Protein AF-A0A2T3Q8E9-F1 (afdb_monomer_lite)

Structure (mmCIF, N/CA/C/O backbone):
data_AF-A0A2T3Q8E9-F1
#
_entry.id   AF-A0A2T3Q8E9-F1
#
loop_
_atom_site.group_PDB
_atom_site.id
_atom_site.type_symbol
_atom_site.label_atom_id
_atom_site.label_alt_id
_atom_site.label_comp_id
_atom_site.label_asym_id
_atom_site.label_entity_id
_atom_site.label_seq_id
_atom_site.pdbx_PDB_ins_code
_atom_site.Cartn_x
_atom_site.Cartn_y
_atom_site.Cartn_z
_atom_site.occupancy
_atom_site.B_iso_or_equiv
_atom_site.auth_seq_id
_atom_site.auth_comp_id
_atom_site.auth_asym_id
_atom_site.auth_atom_id
_atom_site.pdbx_PDB_model_num
ATOM 1 N N . MET A 1 1 ? -13.862 -5.006 18.558 1.00 73.44 1 MET A N 1
ATOM 2 C CA . MET A 1 1 ? -12.587 -5.427 17.928 1.00 73.44 1 MET A CA 1
ATOM 3 C C . MET A 1 1 ? -12.811 -6.002 16.529 1.00 73.44 1 MET A C 1
ATOM 5 O O . MET A 1 1 ? -12.291 -5.426 15.584 1.00 73.44 1 MET A O 1
ATOM 9 N N . LEU A 1 2 ? -13.658 -7.029 16.368 1.00 86.25 2 LEU A N 1
ATOM 10 C CA . LEU A 1 2 ? -13.999 -7.629 15.063 1.00 86.25 2 LEU A CA 1
ATOM 11 C C . LEU A 1 2 ? -14.517 -6.613 14.019 1.00 86.25 2 LEU A C 1
ATOM 13 O O . LEU A 1 2 ? -14.117 -6.649 12.859 1.00 86.25 2 LEU A O 1
ATOM 17 N N . ARG A 1 3 ? -15.341 -5.645 14.450 1.00 89.25 3 ARG A N 1
ATOM 18 C CA . ARG A 1 3 ? -15.823 -4.537 13.603 1.00 89.25 3 ARG A CA 1
ATOM 19 C C . ARG A 1 3 ? -14.683 -3.710 12.995 1.00 89.25 3 ARG A C 1
ATOM 21 O O . ARG A 1 3 ? -14.696 -3.411 11.814 1.00 89.25 3 ARG A O 1
ATOM 28 N N . ASN A 1 4 ? -13.668 -3.362 13.783 1.00 88.12 4 ASN A N 1
ATOM 29 C CA . ASN A 1 4 ? -12.567 -2.530 13.285 1.00 88.12 4 ASN A CA 1
ATOM 30 C C . ASN A 1 4 ? -11.662 -3.318 12.330 1.00 88.12 4 ASN A C 1
ATOM 32 O O . ASN A 1 4 ? -11.168 -2.746 11.369 1.00 88.12 4 ASN A O 1
ATOM 36 N N . ILE A 1 5 ? -11.495 -4.623 12.566 1.00 91.56 5 ILE A N 1
ATOM 37 C CA . ILE A 1 5 ? -10.736 -5.527 11.689 1.00 91.56 5 ILE A CA 1
ATOM 38 C C . ILE A 1 5 ? -11.424 -5.657 10.326 1.00 91.56 5 ILE A C 1
ATOM 40 O O . ILE A 1 5 ? -10.778 -5.524 9.292 1.00 91.56 5 ILE A O 1
ATOM 44 N N . THR A 1 6 ? -12.740 -5.871 10.317 1.00 92.38 6 THR A N 1
ATOM 45 C CA . THR A 1 6 ? -13.525 -5.978 9.075 1.00 92.38 6 THR A CA 1
ATOM 46 C C . THR A 1 6 ? -13.543 -4.664 8.297 1.00 92.38 6 THR A C 1
ATOM 48 O O . THR A 1 6 ? -13.312 -4.677 7.089 1.00 92.38 6 THR A O 1
ATOM 51 N N . ILE A 1 7 ? -13.709 -3.526 8.982 1.00 93.62 7 ILE A N 1
ATOM 52 C CA . ILE A 1 7 ? -13.586 -2.196 8.364 1.00 93.62 7 ILE A CA 1
ATOM 53 C C . ILE A 1 7 ? -12.181 -2.000 7.785 1.00 93.62 7 ILE A C 1
ATOM 55 O O . ILE A 1 7 ? -12.062 -1.597 6.634 1.00 93.62 7 ILE A O 1
ATOM 59 N N . ALA A 1 8 ? -11.126 -2.311 8.546 1.00 93.00 8 ALA A N 1
ATOM 60 C CA . ALA A 1 8 ? -9.738 -2.186 8.100 1.00 93.00 8 ALA A CA 1
ATOM 61 C C . ALA A 1 8 ? -9.462 -2.996 6.826 1.00 93.00 8 ALA A C 1
ATOM 63 O O . ALA A 1 8 ? -8.909 -2.456 5.873 1.00 93.00 8 ALA A O 1
ATOM 64 N N . LEU A 1 9 ? -9.896 -4.256 6.773 1.00 94.06 9 LEU A N 1
ATOM 65 C CA . LEU A 1 9 ? -9.764 -5.078 5.568 1.00 94.06 9 LEU A CA 1
ATOM 66 C C . LEU A 1 9 ? -10.506 -4.453 4.383 1.00 94.06 9 LEU A C 1
ATOM 68 O O . LEU A 1 9 ? -9.920 -4.278 3.317 1.00 94.06 9 LEU A O 1
ATOM 72 N N . GLY A 1 10 ? -11.770 -4.063 4.580 1.00 93.69 10 GLY A N 1
ATOM 73 C CA . GLY A 1 10 ? -12.597 -3.473 3.527 1.00 93.69 10 GLY A CA 1
ATOM 74 C C . GLY A 1 10 ? -11.977 -2.210 2.927 1.00 93.69 10 GLY A C 1
ATOM 75 O O . GLY A 1 10 ? -11.820 -2.105 1.712 1.00 93.69 10 GLY A O 1
ATOM 76 N N . VAL A 1 11 ? -11.555 -1.268 3.771 1.00 94.12 11 VAL A N 1
ATOM 77 C CA . VAL A 1 11 ? -10.938 -0.014 3.308 1.00 94.12 11 VAL A CA 1
ATOM 78 C C . VAL A 1 11 ? -9.538 -0.227 2.733 1.00 94.12 11 VAL A C 1
ATOM 80 O O . VAL A 1 11 ? -9.143 0.506 1.828 1.00 94.12 11 VAL A O 1
ATOM 83 N N . GLY A 1 12 ? -8.811 -1.249 3.197 1.00 94.06 12 GLY A N 1
ATOM 84 C CA . GLY A 1 12 ? -7.558 -1.699 2.596 1.00 94.06 12 GLY A CA 1
ATOM 85 C C . GLY A 1 12 ? -7.747 -2.194 1.169 1.00 94.06 12 GLY A C 1
ATOM 86 O O . GLY A 1 12 ? -7.039 -1.735 0.276 1.00 94.06 12 GLY A O 1
ATOM 87 N N . PHE A 1 13 ? -8.750 -3.047 0.928 1.00 94.44 13 PHE A N 1
ATOM 88 C CA . PHE A 1 13 ? -9.093 -3.518 -0.418 1.00 94.44 13 PHE A CA 1
ATOM 89 C C . PHE A 1 13 ? -9.533 -2.375 -1.337 1.00 94.44 13 PHE A C 1
ATOM 91 O O . PHE A 1 13 ? -9.061 -2.295 -2.470 1.00 94.44 13 PHE A O 1
ATOM 98 N N . ILE A 1 14 ? -10.372 -1.455 -0.849 1.00 93.44 14 ILE A N 1
ATOM 99 C CA . ILE A 1 14 ? -10.788 -0.265 -1.611 1.00 93.44 14 ILE A CA 1
ATOM 100 C C . ILE A 1 14 ? -9.570 0.588 -1.984 1.00 93.44 14 ILE A C 1
ATOM 102 O O . ILE A 1 14 ? -9.409 0.969 -3.144 1.00 93.44 14 ILE A O 1
ATOM 106 N N . GLY A 1 15 ? -8.678 0.846 -1.022 1.00 91.62 15 GLY A N 1
ATOM 107 C CA . GLY A 1 15 ? -7.427 1.555 -1.275 1.00 91.62 15 GLY A CA 1
ATOM 108 C C . GLY A 1 15 ? -6.563 0.846 -2.318 1.00 91.62 15 GLY A C 1
ATOM 109 O O . GLY A 1 15 ? -5.946 1.504 -3.155 1.00 91.62 15 GLY A O 1
ATOM 110 N N . SER A 1 16 ? -6.525 -0.490 -2.311 1.00 92.06 16 SER A N 1
ATOM 111 C CA . SER A 1 16 ? -5.748 -1.268 -3.284 1.00 92.06 16 SER A CA 1
ATOM 112 C C . SER A 1 16 ? -6.327 -1.216 -4.682 1.00 92.06 16 SER A C 1
ATOM 114 O O . SER A 1 16 ? -5.569 -1.154 -5.642 1.00 92.06 16 SER A O 1
ATOM 116 N N . ILE A 1 17 ? -7.652 -1.207 -4.811 1.00 92.75 17 ILE A N 1
ATOM 117 C CA . ILE A 1 17 ? -8.312 -1.036 -6.106 1.00 92.75 17 ILE A CA 1
ATOM 118 C C . ILE A 1 17 ? -7.983 0.349 -6.675 1.00 92.75 17 ILE A C 1
ATOM 120 O O . ILE A 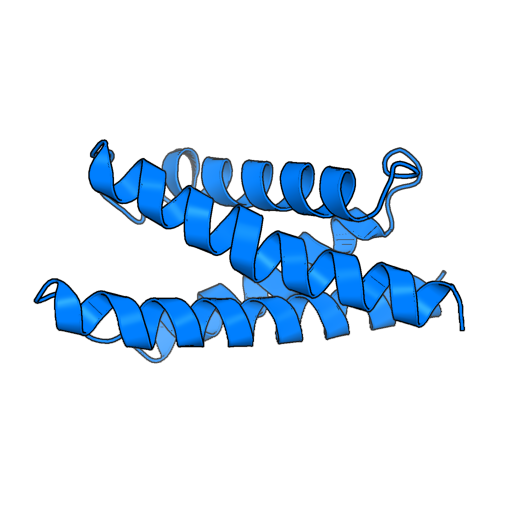1 17 ? -7.584 0.448 -7.834 1.00 92.75 17 ILE A O 1
ATOM 124 N N . ALA A 1 18 ? -8.057 1.404 -5.856 1.00 91.75 18 ALA A N 1
ATOM 125 C CA . ALA A 1 18 ? -7.664 2.754 -6.269 1.00 91.75 18 ALA A CA 1
ATOM 126 C C . ALA A 1 18 ? -6.187 2.820 -6.699 1.00 91.75 18 ALA A C 1
ATOM 128 O O . ALA A 1 18 ? -5.844 3.454 -7.695 1.00 91.75 18 ALA A O 1
ATOM 129 N N . ASN A 1 19 ? -5.318 2.116 -5.975 1.00 91.31 19 ASN A N 1
ATOM 130 C CA . ASN A 1 19 ? -3.900 1.983 -6.291 1.00 91.31 19 ASN A CA 1
ATOM 131 C C . ASN A 1 19 ? -3.675 1.269 -7.640 1.00 91.31 19 ASN A C 1
ATOM 133 O O . ASN A 1 19 ? -3.001 1.817 -8.510 1.00 91.31 19 ASN A O 1
ATOM 137 N N . VAL A 1 20 ? -4.303 0.111 -7.868 1.00 90.31 20 VAL A N 1
ATOM 138 C CA . VAL A 1 20 ? -4.239 -0.607 -9.154 1.00 90.31 20 VAL A CA 1
ATOM 139 C C . VAL A 1 20 ? -4.740 0.270 -10.298 1.00 90.31 20 VAL A C 1
ATOM 141 O O . VAL A 1 20 ? -4.107 0.314 -11.350 1.00 90.31 20 VAL A O 1
ATOM 144 N N . PHE A 1 21 ? -5.837 1.000 -10.091 1.00 90.38 21 PHE A N 1
ATOM 145 C CA . PHE A 1 21 ? -6.379 1.911 -11.096 1.00 90.38 21 PHE A CA 1
ATOM 146 C C . PHE A 1 21 ? -5.389 3.030 -11.442 1.00 90.38 21 PHE A C 1
ATOM 148 O O . PHE A 1 21 ? -5.179 3.337 -12.613 1.00 90.38 21 PHE A O 1
ATOM 155 N N . ALA A 1 22 ? -4.705 3.591 -10.445 1.00 88.88 22 ALA A N 1
ATOM 156 C CA . ALA A 1 22 ? -3.662 4.578 -10.687 1.00 88.88 22 ALA A CA 1
ATOM 157 C C . ALA A 1 22 ? -2.480 4.004 -11.480 1.00 88.88 22 ALA A C 1
ATOM 159 O O . ALA A 1 22 ? -2.010 4.642 -12.418 1.00 88.88 22 ALA A O 1
ATOM 160 N N . ILE A 1 23 ? -2.029 2.788 -11.159 1.00 87.25 23 ILE A N 1
ATOM 161 C CA . ILE A 1 23 ? -0.971 2.101 -11.919 1.00 87.25 23 ILE A CA 1
ATOM 162 C C . ILE A 1 23 ? -1.420 1.853 -13.361 1.00 87.25 23 ILE A C 1
ATOM 164 O O . ILE A 1 23 ? -0.660 2.103 -14.294 1.00 87.25 23 ILE A O 1
ATOM 168 N N . TYR A 1 24 ? -2.666 1.421 -13.554 1.00 87.94 24 TYR A N 1
ATOM 169 C CA . TYR A 1 24 ? -3.252 1.198 -14.872 1.00 87.94 24 TYR A CA 1
ATOM 170 C C . TYR A 1 24 ? -3.260 2.472 -15.731 1.00 87.94 24 TYR A C 1
ATOM 172 O O . TYR A 1 24 ? -3.015 2.396 -16.930 1.00 87.94 24 TYR A O 1
ATOM 180 N N . LEU A 1 25 ? -3.488 3.644 -15.129 1.00 87.31 25 LEU A N 1
ATOM 181 C CA . LEU A 1 25 ? -3.441 4.934 -15.828 1.00 87.31 25 LEU A CA 1
ATOM 182 C C . LEU A 1 25 ? -2.010 5.441 -16.074 1.00 87.31 25 LEU A C 1
ATOM 184 O O . LEU A 1 25 ? -1.755 6.094 -17.083 1.00 87.31 25 LEU A O 1
ATOM 188 N N . ILE A 1 26 ? -1.072 5.156 -15.166 1.00 84.50 26 ILE A N 1
ATOM 189 C CA . ILE A 1 26 ? 0.309 5.661 -15.231 1.00 84.50 26 ILE A CA 1
ATOM 190 C C . ILE A 1 26 ? 1.194 4.812 -16.158 1.00 84.50 26 ILE A C 1
ATOM 192 O O . ILE A 1 26 ? 2.040 5.369 -16.858 1.00 84.50 26 ILE A O 1
ATOM 196 N N . ASN A 1 27 ? 1.019 3.486 -16.185 1.00 84.12 27 ASN A N 1
ATOM 197 C CA . ASN A 1 27 ? 1.875 2.576 -16.956 1.00 84.12 27 ASN A CA 1
ATOM 198 C C . ASN A 1 27 ? 1.880 2.866 -18.474 1.00 84.12 27 ASN A C 1
ATOM 200 O O . ASN A 1 27 ? 2.974 2.963 -19.039 1.00 84.12 27 ASN A O 1
ATOM 204 N N . PRO A 1 28 ? 0.725 3.082 -19.142 1.00 82.56 28 PRO A N 1
ATOM 205 C CA . PRO A 1 28 ? 0.686 3.385 -20.574 1.00 82.56 28 PRO A CA 1
ATOM 206 C C . PRO A 1 28 ? 1.410 4.682 -20.936 1.00 82.56 28 PRO A C 1
ATOM 208 O O . PRO A 1 28 ? 2.100 4.736 -21.950 1.00 82.56 28 PRO A O 1
ATOM 211 N N . LEU A 1 29 ? 1.330 5.704 -20.074 1.00 81.25 29 LEU A N 1
ATOM 212 C CA . LEU A 1 29 ? 2.021 6.989 -20.260 1.00 81.25 29 LEU A CA 1
ATOM 213 C C . LEU A 1 29 ? 3.553 6.854 -20.237 1.00 81.25 29 LEU A C 1
ATOM 215 O O . LEU A 1 29 ? 4.266 7.805 -20.543 1.00 81.25 29 LEU A O 1
ATOM 219 N N . GLN A 1 30 ? 4.065 5.687 -19.845 1.00 72.12 30 GLN A N 1
ATOM 220 C CA . GLN A 1 30 ? 5.485 5.406 -19.653 1.00 72.12 30 GLN A CA 1
ATOM 221 C C . GLN A 1 30 ? 5.986 4.263 -20.543 1.00 72.12 30 GLN A C 1
ATOM 223 O O . GLN A 1 30 ? 7.137 3.855 -20.403 1.00 72.12 30 GLN A O 1
ATOM 228 N N . GLY A 1 31 ? 5.134 3.720 -21.421 1.00 76.88 31 GLY A N 1
ATOM 229 C CA . GLY A 1 31 ? 5.463 2.547 -22.234 1.00 76.88 31 GLY A CA 1
ATOM 230 C C . GLY A 1 31 ? 5.648 1.260 -21.419 1.00 76.88 31 GLY A C 1
ATOM 231 O O . GLY A 1 31 ? 6.278 0.322 -21.901 1.00 76.88 31 GLY A O 1
ATOM 232 N N . LEU A 1 32 ? 5.138 1.211 -20.182 1.00 79.19 32 LEU A N 1
ATOM 233 C CA . LEU A 1 32 ? 5.175 0.017 -19.339 1.00 79.19 32 LEU A CA 1
ATOM 234 C C . LEU A 1 32 ? 3.982 -0.899 -19.643 1.00 79.19 32 LEU A C 1
ATOM 236 O O . LEU A 1 32 ? 2.902 -0.406 -19.984 1.00 79.19 32 LEU A O 1
ATOM 240 N N . PRO A 1 33 ? 4.138 -2.226 -19.475 1.00 81.81 33 PRO A N 1
ATOM 241 C CA . PRO A 1 33 ? 3.032 -3.153 -19.648 1.00 81.81 33 PRO A CA 1
ATOM 242 C C . PRO A 1 33 ? 1.919 -2.871 -18.637 1.00 81.81 33 PRO A C 1
ATOM 244 O O . PRO A 1 33 ? 2.148 -2.421 -17.507 1.00 81.81 33 PRO A O 1
ATOM 247 N N . LEU A 1 34 ? 0.691 -3.159 -19.056 1.00 85.81 34 LEU A N 1
ATOM 248 C CA . LEU A 1 34 ? -0.469 -3.103 -18.180 1.00 85.81 34 LEU A CA 1
ATOM 249 C C . LEU A 1 34 ? -0.309 -4.114 -17.029 1.00 85.81 34 LEU A C 1
ATOM 251 O O . LEU A 1 34 ? 0.300 -5.170 -17.220 1.00 85.81 34 LEU A O 1
ATOM 255 N N . PRO A 1 35 ? -0.831 -3.801 -15.831 1.00 84.69 35 PRO A N 1
ATOM 256 C CA . PRO A 1 35 ? -0.774 -4.719 -14.703 1.00 84.69 35 PRO A CA 1
ATOM 257 C C . PRO A 1 35 ? -1.529 -6.015 -15.020 1.00 84.69 35 PRO A C 1
ATOM 259 O O . PRO A 1 35 ? -2.719 -5.991 -15.328 1.00 84.69 35 PRO A O 1
ATOM 262 N N . ASP A 1 36 ? -0.833 -7.146 -14.920 1.00 87.62 36 ASP A N 1
ATOM 263 C CA . ASP A 1 36 ? -1.412 -8.470 -15.149 1.00 87.62 36 ASP A CA 1
ATOM 264 C C . ASP A 1 36 ? -2.314 -8.921 -13.980 1.00 87.62 36 ASP A C 1
ATOM 266 O O . ASP A 1 36 ? -2.180 -8.447 -12.849 1.00 87.62 36 ASP A O 1
ATOM 270 N N . HIS A 1 37 ? -3.202 -9.888 -14.217 1.00 88.69 37 HIS A N 1
ATOM 271 C CA . HIS A 1 37 ? -4.128 -10.440 -13.220 1.00 88.69 37 HIS A CA 1
ATOM 272 C C . HIS A 1 37 ? -3.417 -10.903 -11.937 1.00 88.69 37 HIS A C 1
ATOM 274 O O . HIS A 1 37 ? -3.898 -10.651 -10.829 1.00 88.69 37 HIS A O 1
ATOM 280 N N . THR A 1 38 ? -2.230 -11.504 -12.065 1.00 88.12 38 THR A N 1
ATOM 281 C CA . THR A 1 38 ? -1.421 -11.928 -10.914 1.00 88.12 38 THR A CA 1
ATOM 282 C C . THR A 1 38 ? -0.922 -10.735 -10.094 1.00 88.12 38 THR A C 1
ATOM 284 O O . THR A 1 38 ? -0.901 -10.788 -8.861 1.00 88.12 38 THR A O 1
ATOM 287 N N . PHE A 1 39 ? -0.536 -9.641 -10.757 1.00 86.69 39 PHE A N 1
ATOM 288 C CA . PHE A 1 39 ? -0.125 -8.408 -10.086 1.00 86.69 39 PHE A CA 1
ATOM 289 C C . PHE A 1 39 ? -1.307 -7.769 -9.355 1.00 86.69 39 PHE A C 1
ATOM 291 O O . PHE A 1 39 ? -1.188 -7.436 -8.177 1.00 86.69 39 PHE A O 1
ATOM 298 N N . ILE A 1 40 ? -2.461 -7.670 -10.021 1.00 88.69 40 ILE A N 1
ATOM 299 C CA . ILE A 1 40 ? -3.691 -7.112 -9.447 1.00 88.69 40 ILE A CA 1
ATOM 300 C C . ILE A 1 40 ? -4.092 -7.891 -8.192 1.00 88.69 40 ILE A C 1
ATOM 302 O O . ILE A 1 40 ? -4.323 -7.286 -7.146 1.00 88.69 40 ILE A O 1
ATOM 306 N N . TYR A 1 41 ? -4.112 -9.226 -8.261 1.00 89.44 41 TYR A N 1
ATOM 307 C CA . TYR A 1 41 ? -4.438 -10.072 -7.114 1.00 89.44 41 TYR A CA 1
ATOM 308 C C . TYR A 1 41 ? -3.501 -9.814 -5.931 1.00 89.44 41 TYR A C 1
ATOM 310 O O . TYR A 1 41 ? -3.968 -9.562 -4.819 1.00 89.44 41 TYR A O 1
ATOM 318 N N . LYS A 1 42 ? -2.181 -9.821 -6.166 1.00 87.56 42 LYS A N 1
ATOM 319 C CA . LYS A 1 42 ? -1.189 -9.566 -5.113 1.00 87.56 42 LYS A CA 1
ATOM 320 C C . LYS A 1 42 ? -1.378 -8.178 -4.505 1.00 87.56 42 LYS A C 1
ATOM 322 O O . LYS A 1 42 ? -1.402 -8.063 -3.284 1.00 87.56 42 LYS A O 1
ATOM 327 N N . GLN A 1 43 ? -1.562 -7.152 -5.331 1.00 87.50 43 GLN A N 1
ATOM 328 C CA . GLN A 1 43 ? -1.734 -5.776 -4.872 1.00 87.50 43 GLN A CA 1
ATOM 329 C C . GLN A 1 43 ? -2.99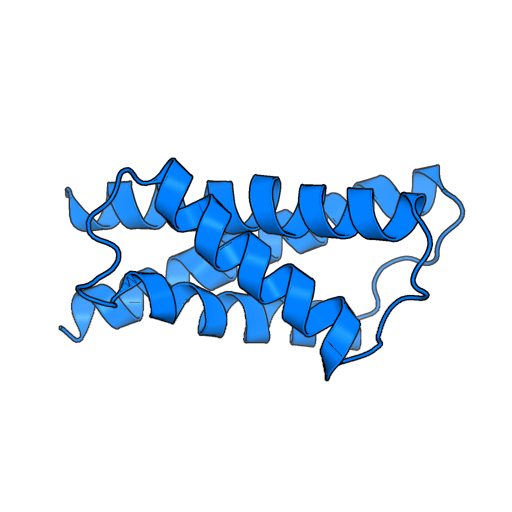4 -5.619 -4.011 1.00 87.50 43 GLN A C 1
ATOM 331 O O . GLN A 1 43 ? -2.951 -5.019 -2.935 1.00 87.50 43 GLN A O 1
ATOM 336 N N . VAL A 1 44 ? -4.115 -6.202 -4.446 1.00 90.69 44 VAL A N 1
ATOM 337 C CA . VAL A 1 44 ? -5.383 -6.155 -3.709 1.00 90.69 44 VAL A CA 1
ATOM 338 C C . VAL A 1 44 ? -5.287 -6.924 -2.400 1.00 90.69 44 VAL A C 1
ATOM 340 O O . VAL A 1 44 ? -5.562 -6.350 -1.345 1.00 90.69 44 VAL A O 1
ATOM 343 N N . PHE A 1 45 ? -4.835 -8.176 -2.447 1.00 91.50 45 PHE A N 1
ATOM 344 C CA . PHE A 1 45 ? -4.720 -9.033 -1.271 1.00 91.50 45 PHE A CA 1
ATOM 345 C C . PHE A 1 45 ? -3.801 -8.425 -0.205 1.00 91.50 45 PHE A C 1
ATOM 347 O O . PHE A 1 45 ? -4.205 -8.259 0.949 1.00 91.50 45 PHE A O 1
ATOM 354 N N . TRP A 1 46 ? -2.588 -8.022 -0.599 1.00 88.88 46 TRP A N 1
ATOM 355 C CA . TRP A 1 46 ? -1.626 -7.447 0.335 1.00 88.88 46 TRP A CA 1
ATOM 356 C C . TRP A 1 46 ? -2.073 -6.097 0.870 1.00 88.88 46 TRP A C 1
ATOM 358 O O . TRP A 1 46 ? -1.922 -5.857 2.063 1.00 88.88 46 TRP A O 1
ATOM 368 N N . GLY A 1 47 ? -2.661 -5.224 0.052 1.00 89.12 47 GLY A N 1
ATOM 369 C CA . GLY A 1 47 ? -3.150 -3.954 0.582 1.00 89.12 47 GLY A CA 1
ATOM 370 C C . GLY A 1 47 ? -4.367 -4.111 1.509 1.00 89.12 47 GLY A C 1
ATOM 371 O O . GLY A 1 47 ? -4.517 -3.328 2.438 1.00 89.12 47 GLY A O 1
ATOM 372 N N . GLY A 1 48 ? -5.176 -5.168 1.388 1.00 90.88 48 GLY A N 1
ATOM 373 C CA . GLY A 1 48 ? -6.139 -5.521 2.440 1.00 90.88 48 GLY A CA 1
ATOM 374 C C . GLY A 1 48 ? -5.452 -5.856 3.767 1.00 90.88 48 GLY A C 1
ATOM 375 O O . GLY A 1 48 ? -5.783 -5.292 4.810 1.00 90.88 48 GLY A O 1
ATOM 376 N N . LEU A 1 49 ? -4.441 -6.729 3.721 1.00 92.62 49 LEU A N 1
ATOM 377 C CA . LEU A 1 49 ? -3.672 -7.139 4.900 1.00 92.62 49 LEU A CA 1
ATOM 378 C C . LEU A 1 49 ? -2.921 -5.975 5.559 1.00 92.62 49 LEU A C 1
ATOM 380 O O . LEU A 1 49 ? -2.941 -5.855 6.782 1.00 92.62 49 LEU A O 1
ATOM 384 N N . TRP A 1 50 ? -2.304 -5.084 4.778 1.00 91.50 50 TRP A N 1
ATOM 385 C CA . TRP A 1 50 ? -1.583 -3.921 5.306 1.00 91.50 50 TRP A CA 1
ATOM 386 C C . TRP A 1 50 ? -2.491 -2.973 6.090 1.00 91.50 50 TRP A C 1
ATOM 388 O O . TRP A 1 50 ? -2.068 -2.403 7.099 1.00 91.50 50 TRP A O 1
ATOM 398 N N . ALA A 1 51 ? -3.755 -2.840 5.692 1.00 91.81 51 ALA A N 1
ATOM 399 C CA . ALA A 1 51 ? -4.706 -1.995 6.401 1.00 91.81 51 ALA A CA 1
ATOM 400 C C . ALA A 1 51 ? -5.061 -2.524 7.801 1.00 91.81 51 ALA A C 1
ATOM 402 O O . ALA A 1 51 ? -5.500 -1.742 8.644 1.00 91.81 51 ALA A O 1
ATOM 403 N N . LEU A 1 52 ? -4.797 -3.800 8.123 1.00 91.88 52 LEU A N 1
ATOM 404 C CA . LEU A 1 52 ? -4.947 -4.317 9.491 1.00 91.88 52 LEU A CA 1
ATOM 405 C C . LEU A 1 52 ? -4.067 -3.575 10.498 1.00 91.88 52 LEU A C 1
ATOM 407 O O . LEU A 1 52 ? -4.454 -3.445 11.662 1.00 91.88 52 LEU A O 1
ATOM 411 N N . LEU A 1 53 ? -2.932 -3.016 10.060 1.00 90.69 53 LEU A N 1
ATOM 412 C CA . LEU A 1 53 ? -2.091 -2.180 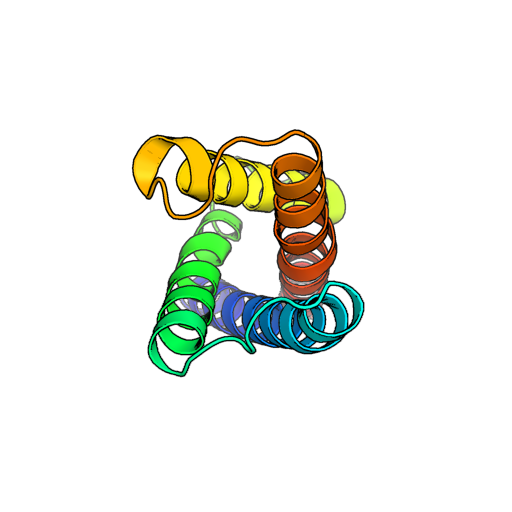10.917 1.00 90.69 53 LEU A CA 1
ATOM 413 C C . LEU A 1 53 ? -2.852 -0.955 11.432 1.00 90.69 53 LEU A C 1
ATOM 415 O O . LEU A 1 53 ? -2.545 -0.455 12.511 1.00 90.69 53 LEU A O 1
ATOM 419 N N . TYR A 1 54 ? -3.923 -0.523 10.761 1.00 88.62 54 TYR A N 1
ATOM 420 C CA . TYR A 1 54 ? -4.786 0.531 11.281 1.00 88.62 54 TYR A CA 1
ATOM 421 C C . TYR A 1 54 ? -5.499 0.166 12.585 1.00 88.62 54 TYR A C 1
ATOM 423 O O . TYR A 1 54 ? -5.904 1.064 13.325 1.00 88.62 54 TYR A O 1
ATOM 431 N N . CYS A 1 55 ? -5.617 -1.114 12.923 1.00 87.56 55 CYS A N 1
ATOM 432 C CA . CYS A 1 55 ? -6.184 -1.538 14.198 1.00 87.56 55 CYS A CA 1
ATOM 433 C C . CYS A 1 55 ? -5.194 -1.432 15.370 1.00 87.56 55 CYS A C 1
ATOM 435 O O . CYS A 1 55 ? -5.619 -1.562 16.518 1.00 87.56 55 CYS A O 1
ATOM 437 N N . LEU A 1 56 ? -3.899 -1.196 15.118 1.00 86.31 56 LEU A N 1
ATOM 438 C CA . LEU A 1 56 ? -2.899 -1.146 16.182 1.00 86.31 56 LEU A CA 1
ATOM 439 C C . LEU A 1 56 ? -3.097 0.077 17.097 1.00 86.31 56 LEU A C 1
ATOM 441 O O . LEU A 1 56 ? -3.248 1.203 16.609 1.00 86.31 56 LEU A O 1
ATOM 445 N N . PRO A 1 57 ? -3.024 -0.109 18.430 1.00 75.81 57 PRO A N 1
ATOM 446 C CA . PRO A 1 57 ? -3.283 0.951 19.407 1.00 75.81 57 PRO A CA 1
ATOM 447 C C . PRO A 1 57 ? -2.221 2.060 19.399 1.00 75.81 57 PRO A C 1
ATOM 449 O O . PRO A 1 57 ? -2.488 3.158 19.883 1.00 75.81 57 PRO A O 1
ATOM 452 N N . PHE A 1 58 ? -1.043 1.798 18.828 1.00 74.69 58 PHE A N 1
ATOM 453 C CA . PHE A 1 58 ? 0.050 2.766 18.693 1.00 74.69 58 PHE A CA 1
ATOM 454 C C . PHE A 1 58 ? -0.207 3.800 17.582 1.00 74.69 58 PHE A C 1
ATOM 456 O O . PHE A 1 58 ? 0.365 4.886 17.593 1.00 74.69 58 PHE A O 1
ATOM 463 N N . LEU A 1 59 ? -1.128 3.511 16.655 1.00 69.75 59 LEU A N 1
ATOM 464 C CA . LEU A 1 59 ? -1.490 4.379 15.531 1.00 69.75 59 LEU A CA 1
ATOM 465 C C . LEU A 1 59 ? -2.780 5.169 15.822 1.00 69.75 59 LEU A C 1
ATOM 467 O O . LEU A 1 59 ? -3.728 5.163 15.030 1.00 69.75 59 LEU A O 1
ATOM 471 N N . LYS A 1 60 ? -2.820 5.857 16.974 1.00 63.41 60 LYS A N 1
ATOM 472 C CA . LYS A 1 60 ? -3.890 6.809 17.361 1.00 63.41 60 LYS A CA 1
ATOM 473 C C . LYS A 1 60 ? -3.743 8.201 16.724 1.00 63.41 60 LYS A C 1
ATOM 475 O O . LYS A 1 60 ? -4.508 9.109 17.032 1.00 63.41 60 LYS A O 1
ATOM 480 N N . GLN A 1 61 ? -2.746 8.387 15.865 1.00 71.69 61 GLN A N 1
ATOM 481 C CA . GLN A 1 61 ? -2.457 9.662 15.211 1.00 71.69 61 GLN A CA 1
ATOM 482 C C . GLN A 1 61 ? -3.508 10.026 14.148 1.00 71.69 61 GLN A C 1
ATOM 484 O O . GLN A 1 61 ? -4.361 9.215 13.780 1.00 71.69 61 GLN A O 1
ATOM 489 N N . ARG A 1 62 ? -3.435 11.267 13.644 1.00 83.44 62 ARG A N 1
ATOM 490 C CA . ARG A 1 62 ? -4.306 11.770 12.570 1.00 83.44 62 ARG A CA 1
ATOM 491 C C . ARG A 1 62 ? -4.292 10.812 11.370 1.00 83.44 62 ARG A C 1
ATOM 493 O O . ARG A 1 62 ? -3.252 10.240 11.044 1.00 83.44 62 ARG A O 1
ATOM 500 N N . TRP A 1 63 ? -5.439 10.677 10.703 1.00 83.50 63 TRP A N 1
ATOM 501 C CA . TRP A 1 63 ? -5.659 9.707 9.621 1.00 83.50 63 TRP A CA 1
ATOM 502 C C . TRP A 1 63 ? -4.575 9.760 8.531 1.00 83.50 63 TRP A C 1
ATOM 504 O O . TRP A 1 63 ? -4.068 8.718 8.133 1.00 83.50 63 TRP A O 1
ATOM 514 N N . PHE A 1 64 ? -4.130 10.959 8.139 1.00 83.00 64 PHE A N 1
ATOM 515 C CA . PHE A 1 64 ? -3.097 11.130 7.113 1.00 83.00 64 PHE A CA 1
ATOM 516 C C . PHE A 1 64 ? -1.719 10.617 7.550 1.00 83.00 64 PHE A C 1
ATOM 518 O O . PHE A 1 64 ? -1.008 10.021 6.748 1.00 83.00 64 PHE A O 1
ATOM 525 N N . ILE A 1 65 ? -1.346 10.788 8.825 1.00 85.12 65 ILE A 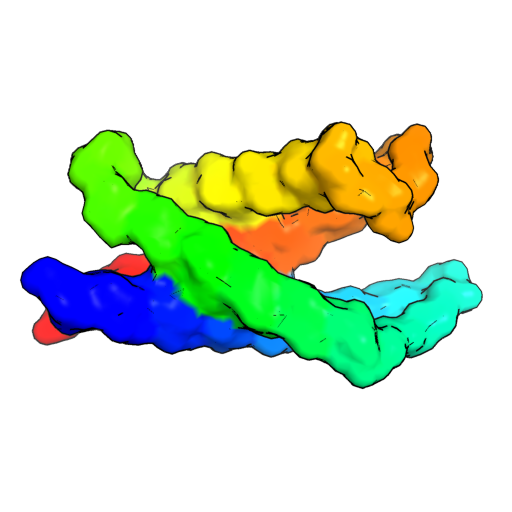N 1
ATOM 526 C CA . ILE A 1 65 ? -0.068 10.283 9.356 1.00 85.12 65 ILE A CA 1
ATOM 527 C C . ILE A 1 65 ? -0.100 8.757 9.365 1.00 85.12 65 ILE A C 1
ATOM 529 O O . ILE A 1 65 ? 0.846 8.092 8.958 1.00 85.12 65 ILE A O 1
ATOM 533 N N . LYS A 1 66 ? -1.238 8.201 9.775 1.00 86.94 66 LYS A N 1
ATOM 534 C CA . LYS A 1 66 ? -1.473 6.764 9.820 1.00 86.94 66 LYS A CA 1
ATOM 535 C C . LYS A 1 66 ? -1.411 6.124 8.432 1.00 86.94 66 LYS A C 1
ATOM 537 O O . LYS A 1 66 ? -0.739 5.109 8.264 1.00 86.94 66 LYS A O 1
ATOM 542 N N . GLY A 1 67 ? -2.062 6.736 7.444 1.00 87.19 67 GLY A N 1
ATOM 543 C CA . GLY A 1 67 ? -1.964 6.332 6.043 1.00 87.19 67 GLY A CA 1
ATOM 544 C C . GLY A 1 67 ? -0.533 6.394 5.524 1.00 87.19 67 GLY A C 1
ATOM 545 O O . GLY A 1 67 ? -0.062 5.433 4.919 1.00 87.19 67 GLY A O 1
ATOM 546 N N . ALA A 1 68 ? 0.180 7.479 5.838 1.00 88.12 68 ALA A N 1
ATOM 547 C CA . ALA A 1 68 ? 1.548 7.674 5.386 1.00 88.12 68 ALA A CA 1
ATOM 548 C C . ALA A 1 68 ? 2.527 6.653 5.971 1.00 88.12 68 ALA A C 1
ATOM 550 O O . ALA A 1 68 ? 3.310 6.078 5.222 1.00 88.12 68 ALA A O 1
ATOM 551 N N . ILE A 1 69 ? 2.451 6.375 7.277 1.00 89.56 69 ILE A N 1
ATOM 552 C CA . ILE A 1 69 ? 3.307 5.380 7.936 1.00 89.56 69 ILE A CA 1
ATOM 553 C C . ILE A 1 69 ? 3.085 4.001 7.317 1.00 89.56 69 ILE A C 1
ATOM 555 O O . ILE A 1 69 ? 4.041 3.366 6.883 1.00 89.56 69 ILE A O 1
ATOM 559 N N . VAL A 1 70 ? 1.831 3.551 7.226 1.00 90.19 70 VAL A N 1
ATOM 560 C CA . VAL A 1 70 ? 1.537 2.203 6.719 1.00 90.19 70 VAL A CA 1
ATOM 561 C C . VAL A 1 70 ? 1.885 2.084 5.232 1.00 90.19 70 VAL A C 1
ATOM 563 O O . VAL A 1 70 ? 2.484 1.091 4.825 1.00 90.19 70 VAL A O 1
ATOM 566 N N . GLY A 1 71 ? 1.593 3.109 4.425 1.00 88.06 71 GLY A N 1
ATOM 567 C CA . GLY A 1 71 ? 1.977 3.141 3.011 1.00 88.06 71 GLY A CA 1
ATOM 568 C C . GLY A 1 71 ? 3.496 3.180 2.806 1.00 88.06 71 GLY A C 1
ATOM 569 O O . GLY A 1 71 ? 4.016 2.559 1.875 1.00 88.06 71 GLY A O 1
ATOM 570 N N . PHE A 1 72 ? 4.229 3.851 3.697 1.00 88.38 72 PHE A N 1
ATOM 571 C CA . PHE A 1 72 ? 5.689 3.874 3.690 1.00 88.38 72 PHE A CA 1
ATOM 572 C C . PHE A 1 72 ? 6.256 2.491 4.019 1.00 88.38 72 PHE A C 1
ATOM 574 O O . PHE A 1 72 ? 7.104 1.991 3.282 1.00 88.38 72 PHE A O 1
ATOM 581 N N . THR A 1 73 ? 5.738 1.823 5.053 1.00 87.44 73 THR A N 1
ATOM 582 C CA . THR A 1 73 ? 6.149 0.455 5.400 1.00 87.44 73 THR A CA 1
ATOM 583 C C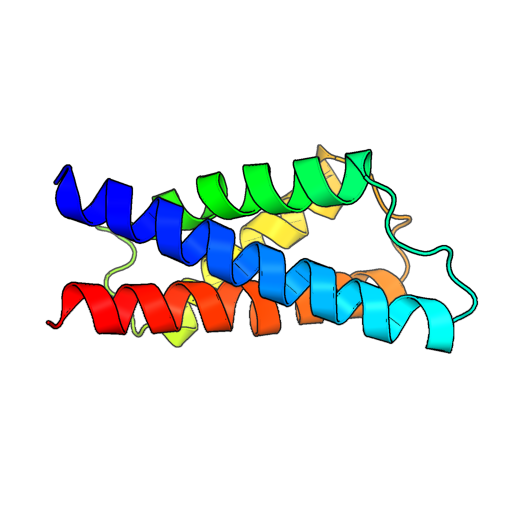 . THR A 1 73 ? 5.859 -0.529 4.263 1.00 87.44 73 THR A C 1
ATOM 585 O O . THR A 1 73 ? 6.742 -1.300 3.891 1.00 87.44 73 THR A O 1
ATOM 588 N N . ALA A 1 74 ? 4.679 -0.451 3.639 1.00 86.69 74 ALA A N 1
ATOM 589 C CA . ALA A 1 74 ? 4.338 -1.276 2.480 1.00 86.69 74 ALA A CA 1
ATOM 590 C C . ALA A 1 74 ? 5.301 -1.039 1.298 1.00 86.69 74 ALA A C 1
ATOM 592 O O . ALA A 1 74 ? 5.739 -1.986 0.637 1.00 86.69 74 ALA A O 1
ATOM 593 N N . SER A 1 75 ? 5.700 0.216 1.069 1.00 85.12 75 SER A N 1
ATOM 594 C CA . SER A 1 75 ? 6.679 0.574 0.034 1.00 85.12 75 SER A CA 1
ATOM 595 C C . SER A 1 75 ? 8.060 -0.009 0.328 1.00 85.12 75 SER A C 1
ATOM 597 O O . SER A 1 75 ? 8.665 -0.609 -0.557 1.00 85.12 75 SER A O 1
ATOM 599 N N . LEU A 1 76 ? 8.538 0.090 1.574 1.00 84.56 76 LEU A N 1
ATOM 600 C CA . LEU A 1 76 ? 9.806 -0.518 1.982 1.00 84.56 76 LEU A CA 1
ATOM 601 C C . LEU A 1 76 ? 9.796 -2.034 1.761 1.00 84.56 76 LEU A C 1
ATOM 603 O O . LEU A 1 76 ? 10.732 -2.569 1.173 1.00 84.56 76 LEU A O 1
ATOM 607 N N . CYS A 1 77 ? 8.725 -2.729 2.147 1.00 82.81 77 CYS A N 1
ATOM 608 C CA . CYS A 1 77 ? 8.611 -4.168 1.903 1.00 82.81 77 CYS A CA 1
ATOM 609 C C . CYS A 1 77 ? 8.631 -4.517 0.406 1.00 82.81 77 CYS A C 1
ATOM 611 O O . CYS A 1 77 ? 9.214 -5.529 0.021 1.00 82.81 77 CYS A O 1
ATOM 613 N N . THR A 1 78 ? 8.056 -3.664 -0.446 1.00 77.19 78 THR A N 1
ATOM 614 C CA . THR A 1 78 ? 8.059 -3.850 -1.908 1.00 77.19 78 THR A CA 1
ATOM 615 C C . THR A 1 78 ? 9.479 -3.855 -2.483 1.00 77.19 78 THR A C 1
ATOM 617 O O . THR A 1 78 ? 9.794 -4.701 -3.323 1.00 77.19 78 THR A O 1
ATOM 620 N N . PHE A 1 79 ? 10.347 -2.964 -1.995 1.00 76.12 79 PHE A N 1
ATOM 621 C CA . PHE A 1 79 ? 11.732 -2.849 -2.460 1.00 76.12 79 PHE A CA 1
ATOM 622 C C . PHE A 1 79 ? 12.690 -3.832 -1.788 1.00 76.12 79 PHE A C 1
ATOM 624 O O . PHE A 1 79 ? 13.476 -4.477 -2.474 1.00 76.12 79 PHE A O 1
ATOM 631 N N . PHE A 1 80 ? 12.632 -3.953 -0.461 1.00 77.50 80 PHE A N 1
ATOM 632 C CA . PHE A 1 80 ? 13.635 -4.695 0.306 1.00 77.50 80 PHE A CA 1
ATOM 633 C C . PHE A 1 80 ? 13.317 -6.182 0.457 1.00 77.50 80 PHE A C 1
ATOM 635 O O . PHE A 1 80 ? 14.241 -6.985 0.537 1.00 77.50 80 PHE A O 1
ATOM 642 N N . PHE A 1 81 ? 12.034 -6.551 0.489 1.00 74.38 81 PHE A N 1
ATOM 643 C CA . PHE A 1 81 ? 11.615 -7.936 0.720 1.00 74.38 81 PHE A CA 1
ATOM 644 C C . PHE A 1 81 ? 11.179 -8.628 -0.564 1.00 74.38 81 PHE A C 1
ATOM 646 O O . PHE A 1 81 ? 11.666 -9.705 -0.885 1.00 74.38 81 PHE A O 1
ATOM 653 N N . PHE A 1 82 ? 10.265 -8.009 -1.312 1.00 72.25 82 PHE A N 1
ATOM 654 C CA . PHE A 1 82 ? 9.723 -8.631 -2.517 1.00 72.25 82 PHE A CA 1
ATOM 655 C C . PHE A 1 82 ? 10.615 -8.435 -3.748 1.00 72.25 82 PHE A C 1
ATOM 657 O O . PHE A 1 82 ? 10.478 -9.201 -4.697 1.00 72.25 82 PHE A O 1
ATOM 664 N N . GLN A 1 83 ? 11.491 -7.417 -3.748 1.00 71.38 83 GLN A N 1
ATOM 665 C CA . GLN A 1 83 ? 12.399 -7.074 -4.858 1.00 71.38 83 GLN A CA 1
ATOM 666 C C . GLN A 1 83 ? 11.698 -7.063 -6.227 1.00 71.38 83 GLN A C 1
ATOM 668 O O . GLN A 1 83 ? 12.257 -7.430 -7.256 1.00 71.38 83 GLN A O 1
ATOM 673 N N . THR A 1 84 ? 10.432 -6.645 -6.234 1.00 65.25 84 THR A N 1
ATOM 674 C CA . THR A 1 84 ? 9.551 -6.752 -7.409 1.00 65.25 84 THR A CA 1
ATOM 675 C C . THR A 1 84 ? 9.857 -5.710 -8.476 1.00 65.25 84 THR A C 1
ATOM 677 O O . THR A 1 84 ? 9.418 -5.851 -9.614 1.00 65.25 84 THR A O 1
ATOM 680 N N . ILE A 1 85 ? 10.583 -4.652 -8.111 1.00 68.75 85 ILE A N 1
ATOM 681 C CA . ILE A 1 85 ? 10.846 -3.500 -8.965 1.00 68.75 85 ILE A CA 1
ATOM 682 C C . ILE A 1 85 ? 12.326 -3.121 -8.829 1.00 68.75 85 ILE A C 1
ATOM 684 O O . ILE A 1 85 ? 12.816 -3.014 -7.701 1.00 68.75 85 ILE A O 1
ATOM 688 N N . PRO A 1 86 ? 13.044 -2.869 -9.941 1.00 74.12 86 PRO A N 1
ATOM 689 C CA . PRO A 1 86 ? 14.417 -2.396 -9.876 1.00 74.12 86 PRO A CA 1
ATOM 690 C C . PRO A 1 86 ? 14.489 -1.052 -9.149 1.00 74.12 86 PRO A C 1
ATOM 692 O O . PRO A 1 86 ? 13.684 -0.143 -9.398 1.00 74.12 86 PRO A O 1
ATOM 695 N N . VAL A 1 87 ? 15.478 -0.940 -8.262 1.00 76.00 87 VAL A N 1
ATOM 696 C CA . VAL A 1 87 ? 15.700 0.203 -7.370 1.00 76.00 87 VAL A CA 1
ATOM 697 C C . VAL A 1 87 ? 16.290 1.369 -8.165 1.00 76.00 87 VAL A C 1
ATOM 699 O O . VAL A 1 87 ? 17.486 1.640 -8.136 1.00 76.00 87 VAL A O 1
ATOM 702 N N . THR A 1 88 ? 15.435 2.049 -8.923 1.00 81.94 88 THR A N 1
ATOM 703 C CA . THR A 1 88 ? 15.771 3.288 -9.631 1.00 81.94 88 THR A CA 1
ATOM 704 C C . THR A 1 88 ? 15.074 4.474 -8.961 1.00 81.94 88 THR A C 1
ATOM 706 O O . THR A 1 88 ? 13.974 4.304 -8.422 1.00 81.94 88 THR A O 1
ATOM 709 N N . PRO A 1 89 ? 15.646 5.694 -9.013 1.00 79.38 89 PRO A N 1
ATOM 710 C CA . PRO A 1 89 ? 15.044 6.873 -8.383 1.00 79.38 89 PRO A CA 1
ATOM 711 C C . PRO A 1 89 ? 13.597 7.114 -8.832 1.00 79.38 89 PRO A C 1
ATOM 713 O O . PRO A 1 89 ? 12.724 7.408 -8.018 1.00 79.38 89 PRO A O 1
ATOM 716 N N . ILE A 1 90 ? 13.318 6.904 -10.122 1.00 80.75 90 ILE A N 1
ATOM 717 C CA . ILE A 1 90 ? 11.982 7.088 -10.694 1.00 80.75 90 ILE A CA 1
ATOM 718 C C . ILE A 1 90 ? 10.980 6.046 -10.168 1.00 80.75 90 ILE A C 1
ATOM 720 O O . ILE A 1 90 ? 9.832 6.382 -9.889 1.00 80.75 90 ILE A O 1
ATOM 724 N N . ASN A 1 91 ? 11.400 4.791 -9.988 1.00 78.56 91 ASN A N 1
ATOM 725 C CA . ASN A 1 91 ? 10.533 3.725 -9.489 1.00 78.56 91 ASN A CA 1
ATOM 726 C C . ASN A 1 91 ? 10.257 3.870 -7.994 1.00 78.56 91 ASN A C 1
ATOM 728 O O . ASN A 1 91 ? 9.136 3.621 -7.556 1.00 78.56 91 ASN A O 1
ATOM 732 N N . ILE A 1 92 ? 11.254 4.327 -7.233 1.00 79.06 92 ILE A N 1
ATOM 733 C CA . ILE A 1 92 ? 11.107 4.663 -5.816 1.00 79.06 92 ILE A CA 1
ATOM 734 C C . ILE A 1 92 ? 10.034 5.738 -5.640 1.00 79.06 92 ILE A C 1
ATOM 736 O O . ILE A 1 92 ? 9.083 5.537 -4.885 1.00 79.06 92 ILE A O 1
ATOM 740 N N . ILE A 1 93 ? 10.137 6.843 -6.387 1.00 82.50 93 ILE A N 1
ATOM 741 C CA . ILE A 1 93 ? 9.163 7.939 -6.325 1.00 82.50 93 ILE A CA 1
ATOM 742 C C . ILE A 1 93 ? 7.758 7.436 -6.668 1.00 82.50 93 ILE A C 1
ATOM 744 O O . ILE A 1 93 ? 6.815 7.728 -5.937 1.00 82.50 93 ILE A O 1
ATOM 748 N N . LYS A 1 94 ? 7.607 6.636 -7.732 1.00 78.94 94 LYS A N 1
ATOM 749 C CA . LYS A 1 94 ? 6.304 6.081 -8.135 1.00 78.94 94 LYS A CA 1
ATOM 750 C C . LYS A 1 94 ? 5.702 5.176 -7.069 1.00 78.94 94 LYS A C 1
ATOM 752 O O . LYS A 1 94 ? 4.539 5.352 -6.720 1.00 78.94 94 LYS A O 1
ATOM 757 N N . ALA A 1 95 ? 6.478 4.226 -6.550 1.00 80.06 95 ALA A N 1
ATOM 758 C CA . ALA A 1 95 ? 6.002 3.302 -5.529 1.00 80.06 95 ALA A CA 1
ATOM 759 C C . ALA A 1 95 ? 5.566 4.057 -4.274 1.00 80.06 95 ALA A C 1
ATOM 761 O O . ALA A 1 95 ? 4.498 3.774 -3.740 1.00 80.06 95 ALA A O 1
ATOM 762 N N . PHE A 1 96 ? 6.327 5.072 -3.857 1.00 84.94 96 PHE A N 1
ATOM 763 C CA . PHE A 1 96 ? 5.910 5.938 -2.763 1.00 84.94 96 PHE A CA 1
ATOM 764 C C . PHE A 1 96 ? 4.639 6.709 -3.100 1.00 84.94 96 PHE A C 1
ATOM 766 O O . PHE A 1 96 ? 3.712 6.701 -2.302 1.00 84.94 96 PHE A O 1
ATOM 773 N N . MET A 1 97 ? 4.538 7.324 -4.276 1.00 86.25 97 MET A N 1
ATOM 774 C CA . MET A 1 97 ? 3.347 8.086 -4.651 1.00 86.25 97 MET A CA 1
ATOM 775 C C . MET A 1 97 ? 2.092 7.202 -4.628 1.00 86.25 97 MET A C 1
ATOM 777 O O . MET A 1 97 ? 1.077 7.543 -4.028 1.00 86.25 97 MET A O 1
ATOM 781 N N . VAL A 1 98 ? 2.181 6.017 -5.216 1.00 85.31 98 VAL A N 1
ATOM 782 C CA . VAL A 1 98 ? 1.050 5.107 -5.357 1.00 85.31 98 VAL A CA 1
ATOM 783 C C . VAL A 1 98 ? 0.696 4.415 -4.027 1.00 85.31 98 VAL A C 1
ATOM 785 O O . VAL A 1 98 ? -0.481 4.311 -3.679 1.00 85.31 98 VAL A O 1
ATOM 788 N N . ASN A 1 99 ? 1.676 3.999 -3.224 1.00 85.06 99 ASN A N 1
ATOM 789 C CA . ASN A 1 99 ? 1.406 3.310 -1.958 1.00 85.06 99 ASN A CA 1
ATOM 790 C C . ASN A 1 99 ? 1.136 4.266 -0.785 1.00 85.06 99 ASN A C 1
ATOM 792 O O . ASN A 1 99 ? 0.283 3.975 0.047 1.00 85.06 99 ASN A O 1
ATOM 796 N N . ILE A 1 100 ? 1.830 5.402 -0.684 1.00 86.94 100 ILE A N 1
ATOM 797 C CA . ILE A 1 100 ? 1.618 6.376 0.401 1.00 86.94 100 ILE A CA 1
ATOM 798 C C . ILE A 1 100 ? 0.392 7.232 0.114 1.00 86.94 100 ILE A C 1
ATOM 800 O O . ILE A 1 100 ? -0.493 7.337 0.962 1.00 86.94 100 ILE A O 1
ATOM 804 N N . VAL A 1 101 ? 0.341 7.857 -1.064 1.00 85.75 101 VAL A N 1
ATOM 805 C CA . VAL A 1 101 ? -0.669 8.884 -1.348 1.00 85.75 101 VAL A CA 1
ATOM 806 C C . VAL A 1 101 ? -1.984 8.235 -1.745 1.00 85.75 101 VAL A C 1
ATOM 808 O O . VAL A 1 101 ? -3.012 8.537 -1.147 1.00 85.75 101 VAL A O 1
ATOM 811 N N . ILE A 1 102 ? -1.957 7.316 -2.712 1.00 89.25 102 ILE A N 1
ATOM 812 C CA . ILE A 1 102 ? -3.188 6.728 -3.252 1.00 89.25 102 ILE A CA 1
ATOM 813 C C . ILE A 1 102 ? -3.708 5.653 -2.305 1.00 89.25 102 ILE A C 1
ATOM 815 O O . ILE A 1 102 ? -4.771 5.818 -1.715 1.00 89.25 102 ILE A O 1
ATOM 819 N N . TRP A 1 103 ? -2.946 4.580 -2.087 1.00 92.44 103 TRP A N 1
ATOM 820 C CA . TRP A 1 103 ? -3.392 3.503 -1.203 1.00 92.44 103 TRP A CA 1
ATOM 821 C C . TRP A 1 103 ? -3.516 3.956 0.253 1.00 92.44 103 TRP A C 1
ATOM 823 O O . TRP A 1 103 ? -4.600 3.864 0.832 1.00 92.44 103 TRP A O 1
ATOM 833 N N . GLY A 1 104 ? -2.430 4.464 0.840 1.00 89.75 104 GLY A N 1
ATOM 834 C CA . GLY A 1 104 ? -2.383 4.879 2.241 1.00 89.75 104 GLY A CA 1
ATOM 835 C C . GLY A 1 104 ? -3.347 6.025 2.543 1.00 89.75 104 GLY A C 1
ATOM 836 O O . GLY A 1 104 ? -4.052 5.985 3.552 1.00 89.75 104 GLY A O 1
ATOM 837 N N . GLY A 1 105 ? -3.447 7.018 1.656 1.00 89.00 105 GLY A N 1
ATOM 838 C CA . GLY A 1 105 ? -4.400 8.121 1.782 1.00 89.00 105 GLY A CA 1
ATOM 839 C C . GLY A 1 105 ? -5.855 7.659 1.705 1.00 89.00 105 GLY A C 1
ATOM 840 O O . GLY A 1 105 ? -6.617 7.920 2.636 1.00 89.00 105 GLY A O 1
ATOM 841 N N . CYS A 1 106 ? -6.242 6.930 0.651 1.00 89.62 106 CYS A N 1
ATOM 842 C CA . CYS A 1 106 ? -7.623 6.466 0.485 1.00 89.62 106 CYS A CA 1
ATOM 843 C C . CYS A 1 106 ? -8.047 5.521 1.615 1.00 89.62 106 CYS A C 1
ATOM 845 O O . CYS A 1 106 ? -9.076 5.743 2.253 1.00 89.62 106 CYS A O 1
ATOM 847 N N . SER A 1 107 ? -7.256 4.485 1.897 1.00 91.31 107 SER A N 1
ATOM 848 C CA . SER A 1 107 ? -7.619 3.475 2.899 1.00 91.31 107 SER A CA 1
ATOM 849 C C . SER A 1 107 ? -7.699 4.062 4.313 1.00 91.31 107 SER A C 1
ATOM 851 O O . SER A 1 107 ? -8.670 3.803 5.026 1.00 91.31 107 SER A O 1
ATOM 853 N N . SER A 1 108 ? -6.750 4.916 4.716 1.00 91.75 108 SER A N 1
ATOM 854 C CA . SER A 1 108 ? -6.786 5.565 6.035 1.00 91.75 108 SER A CA 1
ATOM 855 C C . SER A 1 108 ? -7.927 6.575 6.180 1.00 91.75 108 SER A C 1
ATOM 857 O O . SER A 1 108 ? -8.524 6.666 7.256 1.00 91.75 108 SER A O 1
ATOM 859 N N . PHE A 1 109 ? -8.271 7.300 5.111 1.00 91.44 109 PHE A N 1
ATOM 860 C CA . PHE A 1 109 ? -9.405 8.220 5.096 1.00 91.44 109 PHE A CA 1
ATOM 861 C C . PHE A 1 109 ? -10.729 7.476 5.293 1.00 91.44 109 PHE A C 1
ATOM 863 O O . PHE A 1 109 ? -11.513 7.831 6.179 1.00 91.44 109 PHE A O 1
ATOM 870 N N . PHE A 1 110 ? -10.962 6.413 4.517 1.00 91.25 110 PHE A N 1
ATOM 871 C CA . PHE A 1 110 ? -12.172 5.604 4.650 1.00 91.25 110 PHE A CA 1
ATOM 872 C C . PHE A 1 110 ? -12.234 4.896 6.005 1.00 91.25 110 PHE A C 1
ATOM 874 O O . PHE A 1 110 ? -13.300 4.859 6.616 1.00 91.25 110 PHE A O 1
ATOM 881 N N . PHE A 1 111 ? -11.100 4.412 6.527 1.00 91.38 111 PHE A N 1
ATOM 882 C CA . PHE A 1 111 ? -11.029 3.835 7.871 1.00 91.38 111 PHE A CA 1
ATOM 883 C C . PHE A 1 111 ? -11.470 4.839 8.941 1.00 91.38 111 PHE A C 1
ATOM 885 O O . PHE A 1 111 ? -12.283 4.526 9.809 1.00 91.38 111 PHE A O 1
ATOM 892 N N . TYR A 1 112 ? -10.940 6.061 8.879 1.00 90.69 112 TYR A N 1
ATOM 893 C CA . TYR A 1 112 ? -11.275 7.128 9.817 1.00 90.69 112 TYR A CA 1
ATOM 894 C C . TYR A 1 112 ? -12.760 7.496 9.752 1.00 90.69 112 TYR A C 1
ATOM 896 O O . TYR A 1 112 ? -13.418 7.584 10.784 1.00 90.69 112 TYR A O 1
ATOM 904 N N . LYS A 1 113 ? -13.313 7.642 8.543 1.00 90.25 113 LYS A N 1
ATOM 905 C CA . LYS A 1 113 ? -14.741 7.927 8.352 1.00 90.25 113 LYS A CA 1
ATOM 906 C C . LYS A 1 113 ? -15.640 6.812 8.890 1.00 90.25 113 LYS A C 1
ATOM 908 O O . LYS A 1 113 ? -16.571 7.110 9.626 1.00 90.25 113 LYS A O 1
ATOM 913 N N . ALA A 1 114 ? -15.331 5.553 8.584 1.00 88.44 114 ALA A N 1
ATOM 914 C CA . ALA A 1 114 ? -16.133 4.396 8.988 1.00 88.44 114 ALA A CA 1
ATOM 915 C C . ALA A 1 114 ? -16.039 4.055 10.487 1.00 88.44 114 ALA A C 1
ATOM 917 O O . ALA A 1 114 ? -16.852 3.296 11.004 1.00 88.44 114 ALA A O 1
ATOM 918 N N . THR A 1 115 ? -15.023 4.563 11.189 1.00 85.38 115 THR A N 1
ATOM 919 C CA . THR A 1 115 ? -14.866 4.357 12.640 1.00 85.38 115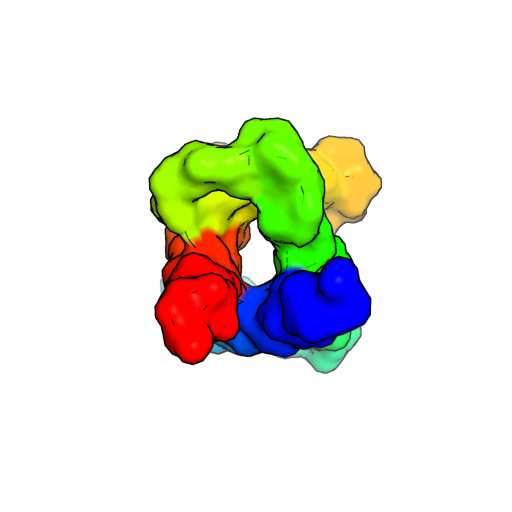 THR A CA 1
ATOM 920 C C . THR A 1 115 ? -15.443 5.497 13.478 1.00 85.38 115 THR A C 1
ATOM 922 O O . THR A 1 115 ? -15.627 5.313 14.681 1.00 85.38 115 THR A O 1
ATOM 925 N N . LEU A 1 116 ? -15.720 6.646 12.856 1.00 80.69 116 LEU A N 1
ATOM 926 C CA . LEU A 1 116 ? -16.390 7.797 13.467 1.00 80.69 116 LEU A CA 1
ATOM 927 C C . LEU A 1 116 ? -17.918 7.743 13.375 1.00 80.69 116 LEU A C 1
ATOM 929 O O . LEU A 1 116 ? -18.574 8.374 14.200 1.00 80.69 116 LEU A O 1
ATOM 933 N N . SER A 1 117 ? -18.459 7.049 12.368 1.00 56.78 117 SER A N 1
ATOM 934 C CA . SER A 1 117 ? -19.888 6.726 12.243 1.00 56.78 117 SER A CA 1
ATOM 935 C C . SER A 1 117 ? -20.306 5.646 13.234 1.00 56.78 117 SER A C 1
ATOM 937 O O . SER A 1 117 ? -21.385 5.792 13.836 1.00 56.78 117 SER A O 1
#

Foldseek 3Di:
DVQLLVLLLVLLLVLLVQLLVVCQVVQVVVVHDRQDPVNSVCSNVVSSVLSSCVVDPVQPDDLLVQLQVSLVVVLCCVCPPVVVDPPDPVVSVSSSCSSRPRSSVRSSVSSVVSVVD

Radius of gyration: 13.95 Å; chains: 1; bounding box: 36×24×42 Å

Sequence (117 aa):
MLRNITIALGVGFIGSIANVFAIYLINPLQGLPLPDHTFIYKQVFWGGLWALLYCLPFLKQRWFIKGAIVGFTASLCTFFFFQTIPVTPINIIKAFMVNIVIWGGCSSFFFYKATLS

Organism: Photobacterium damselae (NCBI:txid38293)

pLDDT: mean 85.26, std 7.22, range [56.78, 94.44]

Secondary structure (DSSP, 8-state):
-HHHHHHHHHHHHHHHHHHHHHHHHHTGGGTPPPPPHHHHHHHHHHHHHHHGGGG-TT--S-HHHHHHHHHHHHHHHHHHTS--S---HHHHHHHHIIIIIIIIHHHHHHHHHHHH-